Protein AF-A0A8T5NXR8-F1 (afdb_monomer_lite)

Sequence (143 aa):
MFENLALTDSMILVFILAAFLVIGYKVLSILKNVAIIAFLAYIFPLVLNNIFGASFQTGFEAQLHYVTIALGLYLVYEVLELFVGIGSIIFGIFEILAMPIVWIYDAIKALLGGKKKMKEIKKEKQKEKETNNDDENHTVSKN

pLDDT: mean 72.34, std 16.71, range [37.09, 91.0]

Radius of gyration: 37.55 Å; chains: 1; bounding box: 108×64×68 Å

Foldseek 3Di:
DPPDPPCDPVNVVVVVVVVVVVVVVVVVVVVVVLVVQLVCQLCVQVCCCPPVVDDQDNDPVSSVVSSVVSSVVVVVVVVVCVVVVVVVVVVVVVVVVCVVVVVVVVVVVCVVVVVVVVVVVVVVVVVVVVPPPPPPPPPDDDD

Secondary structure (DSSP, 8-state):
--------HHHHHHHHHHHHHHHHHHHHHHHHHHHHHHHHHHHHHHHHHHHH------SHHHHHHHHHHHHHHHHHHHHHHHHHHHHHHHHHHHHHHHHHHHHHHHHHHHHHHHHHHHHHHHHHHHHHHHHTTSSSSSSS---

Structure (mmCIF, N/CA/C/O backbone):
data_AF-A0A8T5NXR8-F1
#
_entry.id   AF-A0A8T5NXR8-F1
#
loop_
_atom_site.group_PDB
_atom_site.id
_atom_site.type_symbol
_atom_site.label_atom_id
_atom_site.label_alt_id
_atom_site.label_comp_id
_atom_site.label_asym_id
_atom_site.label_entity_id
_atom_site.label_seq_id
_atom_site.pdbx_PDB_ins_code
_atom_site.Cartn_x
_atom_site.Cartn_y
_atom_site.Cartn_z
_atom_site.occupancy
_atom_site.B_iso_or_equiv
_atom_site.auth_seq_id
_atom_site.auth_comp_id
_atom_site.auth_asym_id
_atom_site.auth_atom_id
_atom_site.pdbx_PDB_model_num
ATOM 1 N N . MET A 1 1 ? -13.602 -18.454 40.311 1.00 40.69 1 MET A N 1
ATOM 2 C CA . MET A 1 1 ? -13.385 -19.594 39.394 1.00 40.69 1 MET A CA 1
ATOM 3 C C . MET A 1 1 ? -12.759 -19.075 38.093 1.00 40.69 1 MET A C 1
ATOM 5 O O . MET A 1 1 ? -13.319 -19.239 37.022 1.00 40.69 1 MET A O 1
ATOM 9 N N . PHE A 1 2 ? -11.622 -18.380 38.214 1.00 43.81 2 PHE A N 1
ATOM 10 C CA . PHE A 1 2 ? -10.875 -17.747 37.114 1.00 43.81 2 PHE A CA 1
ATOM 11 C C . PHE A 1 2 ? -9.383 -18.066 37.267 1.00 43.81 2 PHE A C 1
ATOM 13 O O . PHE A 1 2 ? -8.525 -17.200 37.150 1.00 43.81 2 PHE A O 1
ATOM 20 N N . GLU A 1 3 ? -9.079 -19.314 37.601 1.00 44.50 3 GLU A N 1
ATOM 21 C CA . GLU A 1 3 ? -7.705 -19.796 37.652 1.00 44.50 3 GLU A CA 1
ATOM 22 C C . GLU A 1 3 ? -7.532 -20.798 36.515 1.00 44.50 3 GLU A C 1
ATOM 24 O O . GLU A 1 3 ? -8.338 -21.715 36.364 1.00 44.50 3 GLU A O 1
ATOM 29 N N . ASN A 1 4 ? -6.480 -20.581 35.724 1.00 45.75 4 ASN A N 1
ATOM 30 C CA . ASN A 1 4 ? -6.015 -21.403 34.605 1.00 45.75 4 ASN A CA 1
ATOM 31 C C . ASN A 1 4 ? -6.652 -21.150 33.233 1.00 45.75 4 ASN A C 1
ATOM 33 O O . ASN A 1 4 ? -7.006 -22.084 32.522 1.00 45.75 4 ASN A O 1
ATOM 37 N N . LEU A 1 5 ? -6.624 -19.894 32.774 1.00 50.06 5 LEU A N 1
ATOM 38 C CA . LEU A 1 5 ? -6.426 -19.631 31.341 1.00 50.06 5 LEU A CA 1
ATOM 39 C C . LEU A 1 5 ? -4.919 -19.664 31.019 1.00 50.06 5 LEU A C 1
ATOM 41 O O . LEU A 1 5 ? -4.351 -18.725 30.469 1.00 50.06 5 LEU A O 1
ATOM 45 N N . ALA A 1 6 ? -4.247 -20.741 31.431 1.00 52.75 6 ALA A N 1
ATOM 46 C CA . ALA A 1 6 ? -2.912 -21.049 30.949 1.00 52.75 6 ALA A CA 1
ATOM 47 C C . ALA A 1 6 ? -3.089 -21.503 29.498 1.00 52.75 6 ALA A C 1
ATOM 49 O O . ALA A 1 6 ? -3.435 -22.654 29.237 1.00 52.75 6 ALA A O 1
ATOM 50 N N . LEU A 1 7 ? -2.952 -20.557 28.564 1.00 56.72 7 LEU A N 1
ATOM 51 C CA . LEU A 1 7 ? -2.738 -20.840 27.149 1.00 56.72 7 LEU A CA 1
ATOM 52 C C . LEU A 1 7 ? -1.666 -21.928 27.076 1.00 56.72 7 LEU A C 1
ATOM 54 O O . LEU A 1 7 ? -0.504 -21.678 27.377 1.00 56.72 7 LEU A O 1
ATOM 58 N N . THR A 1 8 ? -2.078 -23.152 26.760 1.00 73.81 8 THR A N 1
ATOM 59 C CA . THR A 1 8 ? -1.154 -24.272 26.586 1.00 73.81 8 THR A CA 1
ATOM 60 C C . THR A 1 8 ? -0.177 -23.883 25.479 1.00 73.81 8 THR A C 1
ATOM 62 O O . THR A 1 8 ? -0.593 -23.231 24.519 1.00 73.81 8 THR A O 1
ATOM 65 N N . ASP A 1 9 ? 1.095 -24.274 25.570 1.00 75.50 9 ASP A N 1
ATOM 66 C CA . ASP A 1 9 ? 2.120 -23.929 24.566 1.00 75.50 9 ASP A CA 1
ATOM 67 C C . ASP A 1 9 ? 1.647 -24.210 23.124 1.00 75.50 9 ASP A C 1
ATOM 69 O O . ASP A 1 9 ? 1.912 -23.446 22.195 1.00 75.50 9 ASP A O 1
ATOM 73 N N . SER A 1 10 ? 0.826 -25.249 22.955 1.00 77.19 10 SER A N 1
ATOM 74 C CA . SER A 1 10 ? 0.132 -25.606 21.717 1.00 77.19 10 SER A CA 1
ATOM 75 C C . SER A 1 10 ? -0.817 -24.517 21.191 1.00 77.19 10 SER A C 1
ATOM 77 O O . SER A 1 10 ? -0.834 -24.252 19.992 1.00 77.19 10 SER A O 1
ATOM 79 N N . MET A 1 11 ? -1.606 -23.865 22.053 1.00 77.69 11 MET A N 1
ATOM 80 C CA . MET A 1 11 ? -2.495 -22.764 21.654 1.00 77.69 11 MET A CA 1
ATOM 81 C C . MET A 1 11 ? -1.695 -21.536 21.221 1.00 77.69 11 MET A C 1
ATOM 83 O O . MET A 1 11 ? -2.049 -20.909 20.226 1.00 77.69 11 MET A O 1
ATOM 87 N N . ILE A 1 12 ? -0.602 -21.213 21.920 1.00 82.38 12 ILE A N 1
ATOM 88 C CA . ILE A 1 12 ? 0.291 -20.104 21.544 1.00 82.38 12 ILE A CA 1
ATOM 89 C C . ILE A 1 12 ? 0.868 -20.353 20.149 1.00 82.38 12 ILE A C 1
ATOM 91 O O . ILE A 1 12 ? 0.851 -19.462 19.302 1.00 82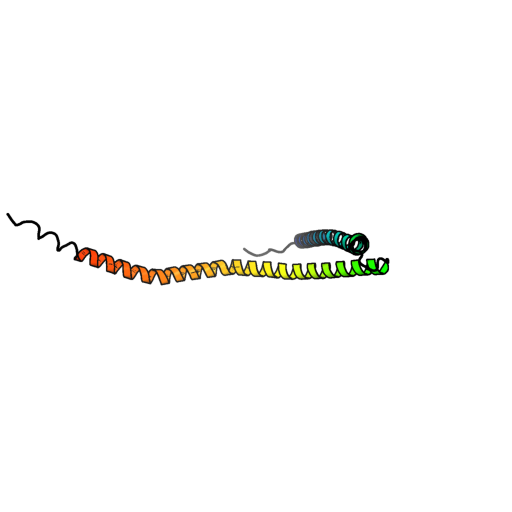.38 12 ILE A O 1
ATOM 95 N N . LEU A 1 13 ? 1.308 -21.582 19.877 1.00 82.19 13 LEU A N 1
ATOM 96 C CA . LEU A 1 13 ? 1.865 -21.962 18.582 1.00 82.19 13 LEU A CA 1
ATOM 97 C C . LEU A 1 13 ? 0.826 -21.868 17.452 1.00 82.19 13 LEU A C 1
ATOM 99 O O . LEU A 1 13 ? 1.142 -21.384 16.366 1.00 82.19 13 LEU A O 1
ATOM 103 N N . VAL A 1 14 ? -0.428 -22.249 17.720 1.00 84.69 14 VAL A N 1
ATOM 104 C CA . VAL A 1 14 ? -1.551 -22.079 16.781 1.00 84.69 14 VAL A CA 1
ATOM 105 C C . VAL A 1 14 ? -1.847 -20.597 16.523 1.00 84.69 14 VAL A C 1
ATOM 107 O O . VAL A 1 14 ? -2.041 -20.216 15.369 1.00 84.69 14 VAL A O 1
ATOM 110 N N . PHE A 1 15 ? -1.826 -19.743 17.552 1.00 78.25 15 PHE A N 1
ATOM 111 C CA . PHE A 1 15 ? -2.005 -18.295 17.389 1.00 78.25 15 PHE A CA 1
ATOM 112 C C . PHE A 1 15 ? -0.872 -17.652 16.584 1.00 78.25 15 PHE A C 1
ATOM 114 O O . PHE A 1 15 ? -1.141 -16.834 15.704 1.00 78.25 15 PHE A O 1
ATOM 121 N N . ILE A 1 16 ? 0.380 -18.044 16.831 1.00 84.50 16 ILE A N 1
ATOM 122 C CA . ILE A 1 16 ? 1.538 -17.569 16.063 1.00 84.50 16 ILE A CA 1
ATOM 123 C C . ILE A 1 16 ? 1.422 -18.016 14.602 1.00 84.50 16 ILE A C 1
ATOM 125 O O . ILE A 1 16 ? 1.587 -17.196 13.701 1.00 84.50 16 ILE A O 1
ATOM 129 N N . LEU A 1 17 ? 1.084 -19.283 14.346 1.00 83.19 17 LEU A N 1
ATOM 130 C CA . LEU A 1 17 ? 0.892 -19.798 12.989 1.00 83.19 17 LEU A CA 1
ATOM 131 C C . LEU A 1 17 ? -0.235 -19.057 12.256 1.00 83.19 17 LEU A C 1
ATOM 133 O O . LEU A 1 17 ? -0.065 -18.668 11.101 1.00 83.19 17 LEU A O 1
ATOM 137 N N . ALA A 1 18 ? -1.364 -18.817 12.926 1.00 81.31 18 ALA A N 1
ATOM 138 C CA . ALA A 1 18 ? -2.472 -18.047 12.372 1.00 81.31 18 ALA A CA 1
ATOM 139 C C . ALA A 1 18 ? -2.051 -16.605 12.047 1.00 81.31 18 ALA A C 1
ATOM 141 O O . ALA A 1 18 ? -2.346 -16.114 10.959 1.00 81.31 18 ALA A O 1
ATOM 142 N N . ALA A 1 19 ? -1.299 -15.949 12.937 1.00 78.50 19 ALA A N 1
ATOM 143 C CA . ALA A 1 19 ? -0.752 -14.620 12.683 1.00 78.50 19 ALA A CA 1
ATOM 144 C C . ALA A 1 19 ? 0.184 -14.617 11.462 1.00 78.50 19 ALA A C 1
ATOM 146 O O . ALA A 1 19 ? 0.051 -13.757 10.593 1.00 78.50 19 ALA A O 1
ATOM 147 N N . PHE A 1 20 ? 1.068 -15.612 11.335 1.00 84.38 20 PHE A N 1
ATOM 148 C CA . PHE A 1 20 ? 1.943 -15.765 10.170 1.00 84.38 20 PHE A CA 1
ATOM 149 C C . PHE A 1 20 ? 1.171 -16.006 8.872 1.00 84.38 20 PHE A C 1
ATOM 151 O O . PHE A 1 20 ? 1.522 -15.417 7.853 1.00 84.38 20 PHE A O 1
ATOM 158 N N . LEU A 1 21 ? 0.115 -16.824 8.887 1.00 85.62 21 LEU A N 1
ATOM 159 C CA . LEU A 1 21 ? -0.737 -17.042 7.714 1.00 85.62 21 LEU A CA 1
ATOM 160 C C . LEU A 1 21 ? -1.457 -15.757 7.291 1.00 85.62 21 LEU A C 1
ATOM 162 O O . LEU A 1 21 ? -1.486 -15.439 6.103 1.00 85.62 21 LEU A O 1
ATOM 166 N N . VAL A 1 22 ? -1.990 -14.991 8.247 1.00 81.00 22 VAL A N 1
ATOM 167 C CA . VAL A 1 22 ? -2.653 -13.704 7.978 1.00 81.00 22 VAL A CA 1
ATOM 168 C C . VAL A 1 22 ? -1.661 -12.690 7.405 1.00 81.00 22 VAL A C 1
ATOM 170 O O . VAL A 1 22 ? -1.949 -12.055 6.388 1.00 81.00 22 VAL A O 1
ATOM 173 N N . ILE A 1 23 ? -0.474 -12.567 8.005 1.00 79.19 23 ILE A N 1
ATOM 174 C CA . ILE A 1 23 ? 0.591 -11.686 7.510 1.00 79.19 23 ILE A CA 1
ATOM 175 C C . ILE A 1 23 ? 1.041 -12.138 6.117 1.00 79.19 23 ILE A C 1
ATOM 177 O O . ILE A 1 23 ? 1.101 -11.320 5.203 1.00 79.19 23 ILE A O 1
ATOM 181 N N . GLY A 1 24 ? 1.296 -13.432 5.921 1.00 77.94 24 GLY A N 1
ATOM 182 C CA . GLY A 1 24 ? 1.732 -13.999 4.646 1.00 77.94 24 GLY A CA 1
ATOM 183 C C . GLY A 1 24 ? 0.714 -13.795 3.523 1.00 77.94 24 GLY A C 1
ATOM 184 O O . GLY A 1 24 ? 1.086 -13.395 2.420 1.00 77.94 24 GLY A O 1
ATOM 185 N N . TYR A 1 25 ? -0.578 -13.980 3.805 1.00 81.25 25 TYR A N 1
ATOM 186 C CA . TYR A 1 25 ? -1.650 -13.686 2.853 1.00 81.25 25 TYR A CA 1
ATOM 187 C C . TYR A 1 25 ? -1.686 -12.199 2.480 1.00 81.25 25 TYR A C 1
ATOM 189 O O . TYR A 1 25 ? -1.810 -11.851 1.304 1.00 81.25 25 TYR A O 1
ATOM 197 N N . LYS A 1 26 ? -1.514 -11.309 3.465 1.00 77.81 26 LYS A N 1
ATOM 198 C CA . LYS A 1 26 ? -1.462 -9.864 3.225 1.00 77.81 26 LYS A CA 1
ATOM 199 C C . LYS A 1 26 ? -0.260 -9.483 2.355 1.00 77.81 26 LYS A C 1
ATOM 201 O O . LYS A 1 26 ? -0.420 -8.727 1.401 1.00 77.81 26 LYS A O 1
ATOM 206 N N . VAL A 1 27 ? 0.909 -10.073 2.611 1.00 77.62 27 VAL A N 1
ATOM 207 C CA . VAL A 1 27 ? 2.116 -9.882 1.791 1.00 77.62 27 VAL A CA 1
ATOM 208 C C . VAL A 1 27 ? 1.894 -10.354 0.351 1.00 77.62 27 VAL A C 1
ATOM 210 O O . VAL A 1 27 ? 2.249 -9.635 -0.578 1.00 77.62 27 VAL A O 1
ATOM 213 N N . LEU A 1 28 ? 1.254 -11.508 0.136 1.00 79.12 28 LEU A N 1
ATOM 214 C CA . LEU A 1 28 ? 0.901 -11.993 -1.207 1.00 79.12 28 LEU A CA 1
ATOM 215 C C . LEU A 1 28 ? -0.033 -11.030 -1.953 1.00 79.12 28 LEU A C 1
ATOM 217 O O . LEU A 1 28 ? 0.118 -10.841 -3.160 1.00 79.12 28 LEU A O 1
ATOM 221 N N . SER A 1 29 ? -0.985 -10.412 -1.250 1.00 78.50 29 SER A N 1
ATOM 222 C CA . SER A 1 29 ? -1.869 -9.395 -1.829 1.00 78.50 29 SER A CA 1
ATOM 223 C C . SER A 1 29 ? -1.093 -8.148 -2.260 1.00 78.50 29 SER A C 1
ATOM 225 O O . SER A 1 29 ? -1.265 -7.680 -3.384 1.00 78.50 29 SER A O 1
ATOM 227 N N . ILE A 1 30 ? -0.189 -7.658 -1.407 1.00 79.06 30 ILE A N 1
ATOM 228 C CA . ILE A 1 30 ? 0.690 -6.521 -1.720 1.00 79.06 30 ILE A CA 1
ATOM 229 C C . ILE A 1 30 ? 1.570 -6.855 -2.930 1.00 79.06 30 ILE A C 1
ATOM 231 O O . ILE A 1 30 ? 1.696 -6.047 -3.846 1.00 79.06 30 ILE A O 1
ATOM 235 N N . LEU A 1 31 ? 2.124 -8.069 -2.995 1.00 82.62 31 LEU A N 1
ATOM 236 C CA . LEU A 1 31 ? 3.005 -8.493 -4.084 1.00 82.62 31 LEU A CA 1
ATOM 237 C C . LEU A 1 31 ? 2.305 -8.477 -5.455 1.00 82.62 31 LEU A C 1
ATOM 239 O O . LEU A 1 31 ? 2.918 -8.110 -6.458 1.00 82.62 31 LEU A O 1
ATOM 243 N N . LYS A 1 32 ? 1.011 -8.823 -5.509 1.00 85.44 32 LYS A N 1
ATOM 244 C CA . LYS A 1 32 ? 0.206 -8.709 -6.738 1.00 85.44 32 LYS A CA 1
ATOM 245 C C . LYS A 1 32 ? 0.072 -7.256 -7.189 1.00 85.44 32 LYS A C 1
ATOM 247 O O . LYS A 1 32 ? 0.277 -6.965 -8.365 1.00 85.44 32 LYS A O 1
ATOM 252 N N . ASN A 1 33 ? -0.228 -6.351 -6.262 1.00 84.44 33 ASN A N 1
ATOM 253 C CA . ASN A 1 33 ? -0.351 -4.925 -6.562 1.00 84.44 33 ASN A CA 1
ATOM 254 C C . ASN A 1 33 ? 0.990 -4.324 -7.004 1.00 84.44 33 ASN A C 1
ATOM 256 O O . ASN A 1 33 ? 1.040 -3.602 -7.997 1.00 84.44 33 ASN A O 1
ATOM 260 N N . VAL A 1 34 ? 2.088 -4.704 -6.344 1.00 86.25 34 VAL A N 1
ATOM 261 C CA . VAL A 1 34 ? 3.465 -4.354 -6.733 1.00 86.25 34 VAL A CA 1
ATOM 262 C C . VAL A 1 34 ? 3.744 -4.758 -8.180 1.00 86.25 34 VAL A C 1
ATOM 264 O O . VAL A 1 34 ? 4.248 -3.945 -8.951 1.00 86.25 34 VAL A O 1
ATOM 267 N N . ALA A 1 35 ? 3.385 -5.982 -8.579 1.00 86.50 35 ALA A N 1
ATOM 268 C CA . ALA A 1 35 ? 3.600 -6.453 -9.946 1.00 86.50 35 ALA A CA 1
ATOM 269 C C . ALA A 1 35 ? 2.813 -5.630 -10.981 1.00 86.50 35 ALA A C 1
ATOM 271 O O . ALA A 1 35 ? 3.355 -5.272 -12.028 1.00 86.50 35 ALA A O 1
ATOM 272 N N . ILE A 1 36 ? 1.559 -5.283 -10.677 1.00 88.81 36 ILE A N 1
ATOM 273 C CA . ILE A 1 36 ? 0.719 -4.447 -11.547 1.00 88.81 36 ILE A CA 1
ATOM 274 C C . ILE A 1 36 ? 1.315 -3.042 -11.682 1.00 88.81 36 ILE A C 1
ATOM 276 O O . ILE A 1 36 ? 1.427 -2.520 -12.789 1.00 88.81 36 ILE A O 1
ATOM 280 N N . ILE A 1 37 ? 1.738 -2.437 -10.572 1.00 89.31 37 ILE A N 1
ATOM 281 C CA . ILE A 1 37 ? 2.313 -1.087 -10.557 1.00 89.31 37 ILE A CA 1
ATOM 282 C C . ILE A 1 37 ? 3.646 -1.056 -11.298 1.00 89.31 37 ILE A C 1
ATOM 284 O O . ILE A 1 37 ? 3.871 -0.150 -12.095 1.00 89.31 37 ILE A O 1
ATOM 288 N N . ALA A 1 38 ? 4.499 -2.063 -11.105 1.00 88.38 38 ALA A N 1
ATOM 289 C CA . ALA A 1 38 ? 5.741 -2.203 -11.856 1.00 88.38 38 ALA A CA 1
ATOM 290 C C . ALA A 1 38 ? 5.483 -2.314 -13.367 1.00 88.38 38 ALA A C 1
ATOM 292 O O . ALA A 1 38 ? 6.139 -1.638 -14.159 1.00 88.38 38 ALA A O 1
ATOM 293 N N . PHE A 1 39 ? 4.496 -3.116 -13.771 1.00 90.25 39 PHE A N 1
ATOM 294 C CA . PHE A 1 39 ? 4.113 -3.257 -15.174 1.00 90.25 39 PHE A CA 1
ATOM 295 C C . PHE A 1 39 ? 3.591 -1.942 -15.770 1.00 90.25 39 PHE A C 1
ATOM 297 O O . PHE A 1 39 ? 4.013 -1.539 -16.855 1.00 90.25 39 PHE A O 1
ATOM 304 N N . LEU A 1 40 ? 2.726 -1.230 -15.045 1.00 90.25 40 LEU A N 1
ATOM 305 C CA . LEU A 1 40 ? 2.222 0.077 -15.468 1.00 90.25 40 LEU A CA 1
ATOM 306 C C . LEU A 1 40 ? 3.346 1.111 -15.567 1.00 90.25 40 LEU A C 1
ATOM 308 O O . LEU A 1 40 ? 3.433 1.814 -16.569 1.00 90.25 40 LEU A O 1
ATOM 312 N N . ALA A 1 41 ? 4.235 1.171 -14.576 1.00 89.94 41 ALA A N 1
ATOM 313 C CA . ALA A 1 41 ? 5.367 2.093 -14.558 1.00 89.94 41 ALA A CA 1
ATOM 314 C C . ALA A 1 41 ? 6.365 1.828 -15.695 1.00 89.94 41 ALA A C 1
ATOM 316 O O . ALA A 1 41 ? 6.974 2.765 -16.205 1.00 89.94 41 ALA A O 1
ATOM 317 N N . TYR A 1 42 ? 6.498 0.574 -16.129 1.00 88.25 42 TYR A N 1
ATOM 318 C CA . TYR A 1 42 ? 7.307 0.210 -17.288 1.00 88.25 42 TYR A CA 1
ATOM 319 C C . TYR A 1 42 ? 6.680 0.671 -18.613 1.00 88.25 42 TYR A C 1
ATOM 321 O O . TYR A 1 42 ? 7.368 1.198 -19.488 1.00 88.25 42 TYR A O 1
ATOM 329 N N . ILE A 1 43 ? 5.368 0.483 -18.771 1.00 89.12 43 ILE A N 1
ATOM 330 C CA . ILE A 1 43 ? 4.646 0.800 -20.014 1.00 89.12 43 ILE A CA 1
ATOM 331 C C . ILE A 1 43 ? 4.386 2.299 -20.161 1.00 89.12 43 ILE A C 1
ATOM 333 O O . ILE A 1 43 ? 4.379 2.824 -21.275 1.00 89.12 43 ILE A O 1
ATOM 337 N N . PHE A 1 44 ? 4.186 3.005 -19.055 1.00 89.25 44 PHE A N 1
ATOM 338 C CA . PHE A 1 44 ? 3.770 4.401 -19.046 1.00 89.25 44 PHE A CA 1
ATOM 339 C C . PHE A 1 44 ? 4.677 5.345 -19.869 1.00 89.25 44 PHE A C 1
ATOM 341 O O . PHE A 1 44 ? 4.143 6.058 -20.723 1.00 89.25 44 PHE A O 1
ATOM 348 N N . PRO A 1 45 ? 6.021 5.319 -19.744 1.00 86.75 45 PRO A N 1
ATOM 349 C CA . PRO A 1 45 ? 6.907 6.151 -20.562 1.00 86.75 45 PRO A CA 1
ATOM 350 C C . PRO A 1 45 ? 6.834 5.808 -22.057 1.00 86.75 45 PRO A C 1
ATOM 352 O O . PRO A 1 45 ? 6.906 6.696 -22.904 1.00 86.75 45 PRO A O 1
ATOM 355 N N . LEU A 1 46 ? 6.658 4.523 -22.393 1.00 87.50 46 LEU A N 1
ATOM 356 C CA . LEU A 1 46 ? 6.535 4.063 -23.781 1.00 87.50 46 LEU A CA 1
ATOM 357 C C . LEU A 1 46 ? 5.251 4.592 -24.425 1.00 87.50 46 LEU A C 1
ATOM 359 O O . LEU A 1 46 ? 5.264 5.046 -25.568 1.00 87.50 46 LEU A O 1
ATOM 363 N N . VAL A 1 47 ? 4.145 4.559 -23.682 1.00 88.69 47 VAL A N 1
ATOM 364 C CA . VAL A 1 47 ? 2.852 5.084 -24.132 1.00 88.69 47 VAL A CA 1
ATOM 365 C C . VAL A 1 47 ? 2.908 6.602 -24.291 1.00 88.69 47 VAL A C 1
ATOM 367 O O . VAL A 1 47 ? 2.443 7.120 -25.305 1.00 88.69 47 VAL A O 1
ATOM 370 N N . LEU A 1 48 ? 3.514 7.318 -23.341 1.00 88.25 48 LEU A N 1
ATOM 371 C CA . LEU A 1 48 ? 3.657 8.774 -23.420 1.00 88.25 48 LEU A CA 1
ATOM 372 C C . LEU A 1 48 ? 4.482 9.220 -24.628 1.00 88.25 48 LEU A C 1
ATOM 374 O O . LEU A 1 48 ? 4.093 10.164 -25.316 1.00 88.25 48 LEU A O 1
ATOM 378 N N . ASN A 1 49 ? 5.567 8.516 -24.937 1.00 88.75 49 ASN A N 1
ATOM 379 C CA . ASN A 1 49 ? 6.366 8.833 -26.115 1.00 88.75 49 ASN A CA 1
ATOM 380 C C . ASN A 1 49 ? 5.624 8.539 -27.423 1.00 88.75 49 ASN A C 1
ATOM 382 O O . ASN A 1 49 ? 5.627 9.371 -28.325 1.00 88.75 49 ASN A O 1
ATOM 386 N N . ASN A 1 50 ? 4.970 7.378 -27.526 1.00 87.94 50 ASN A N 1
ATOM 387 C CA . ASN A 1 50 ? 4.353 6.940 -28.780 1.00 87.94 50 ASN A CA 1
ATOM 388 C C . ASN A 1 50 ? 3.009 7.619 -29.081 1.00 87.94 50 ASN A C 1
ATOM 390 O O . ASN A 1 50 ? 2.689 7.825 -30.248 1.00 87.94 50 ASN A O 1
ATOM 394 N N . ILE A 1 51 ? 2.209 7.939 -28.058 1.00 90.44 51 ILE A N 1
ATOM 395 C CA . ILE A 1 51 ? 0.860 8.501 -28.240 1.00 90.44 51 ILE A CA 1
ATOM 396 C C . ILE A 1 51 ? 0.862 10.022 -28.096 1.00 90.44 51 ILE A C 1
ATOM 398 O O . ILE A 1 51 ? 0.207 10.715 -28.870 1.00 90.44 51 ILE A O 1
ATOM 402 N N . PHE A 1 52 ? 1.591 10.548 -27.112 1.00 86.31 52 PHE A N 1
ATOM 403 C CA . PHE A 1 52 ? 1.540 11.969 -26.759 1.00 86.31 52 PHE A CA 1
ATOM 404 C C . PHE A 1 52 ? 2.727 12.767 -27.308 1.00 86.31 52 PHE A C 1
ATOM 406 O O . PHE A 1 52 ? 2.802 13.973 -27.085 1.00 86.31 52 PHE A O 1
ATOM 413 N N . GLY A 1 53 ? 3.652 12.113 -28.024 1.00 85.50 53 GLY A N 1
ATOM 414 C CA . GLY A 1 53 ? 4.840 12.756 -28.587 1.00 85.50 53 GLY A CA 1
ATOM 415 C C . GLY A 1 53 ? 5.780 13.321 -27.522 1.00 85.50 53 GLY A C 1
ATOM 416 O O . GLY A 1 53 ? 6.553 14.236 -27.801 1.00 85.50 53 GLY A O 1
ATOM 417 N N . ALA A 1 54 ? 5.693 12.818 -26.289 1.00 83.81 54 ALA A N 1
ATOM 418 C CA . ALA A 1 54 ? 6.592 13.225 -25.226 1.00 83.81 54 ALA A CA 1
ATOM 419 C C . ALA A 1 54 ? 8.010 12.683 -25.474 1.00 83.81 54 ALA A C 1
ATOM 421 O O . ALA A 1 54 ? 8.210 11.709 -26.198 1.00 83.81 54 ALA A O 1
ATOM 422 N N . SER A 1 55 ? 9.011 13.322 -24.871 1.00 83.88 55 SER A N 1
ATOM 423 C CA . SER A 1 55 ? 10.423 12.958 -25.024 1.00 83.88 55 SER A CA 1
ATOM 424 C C . SER A 1 55 ? 10.989 12.346 -23.739 1.00 83.88 55 SER A C 1
ATOM 426 O O . SER A 1 55 ? 11.994 12.820 -23.205 1.00 83.88 55 SER A O 1
ATOM 428 N N . PHE A 1 56 ? 10.328 11.321 -23.197 1.00 83.00 56 PHE A N 1
ATOM 429 C CA . PHE A 1 56 ? 10.855 10.573 -22.056 1.00 83.00 56 PHE A CA 1
ATOM 430 C C . PHE A 1 56 ? 12.004 9.663 -22.486 1.00 83.00 56 PHE A C 1
ATOM 432 O O . PHE A 1 56 ? 12.039 9.147 -23.604 1.00 83.00 56 PHE A O 1
ATOM 439 N N . GLN A 1 57 ? 12.950 9.433 -21.581 1.00 84.44 57 GLN A N 1
ATOM 440 C CA . GLN A 1 57 ? 14.017 8.470 -21.821 1.00 84.44 57 GLN A CA 1
ATOM 441 C C . GLN A 1 57 ? 13.457 7.048 -21.702 1.00 84.44 57 GLN A C 1
ATOM 443 O O . GLN A 1 57 ? 12.930 6.665 -20.664 1.00 84.44 57 GLN A O 1
ATOM 448 N N . THR A 1 58 ? 13.576 6.250 -22.761 1.00 81.94 58 THR A N 1
ATOM 449 C CA . THR A 1 58 ? 13.075 4.862 -22.813 1.00 81.94 58 THR A CA 1
ATOM 450 C C . THR A 1 58 ? 14.181 3.818 -22.691 1.00 81.94 58 THR A C 1
ATOM 452 O O . THR A 1 58 ? 13.929 2.629 -22.872 1.00 81.94 58 THR A O 1
ATOM 455 N N . GLY A 1 59 ? 15.408 4.245 -22.381 1.00 87.25 59 GLY A N 1
ATOM 456 C CA . GLY A 1 59 ? 16.514 3.333 -22.106 1.00 87.25 59 GLY A CA 1
ATOM 457 C C . GLY A 1 59 ? 16.222 2.441 -20.897 1.00 87.25 59 GLY A C 1
ATOM 458 O O . GLY A 1 59 ? 15.483 2.833 -19.993 1.00 87.25 59 GLY A O 1
ATOM 459 N N . PHE A 1 60 ? 16.832 1.254 -20.868 1.00 84.06 60 PHE A N 1
ATOM 460 C CA . PHE A 1 60 ? 16.627 0.270 -19.800 1.00 84.06 60 PHE A CA 1
ATOM 461 C C . PHE A 1 60 ? 16.871 0.858 -18.399 1.00 84.06 60 PHE A C 1
ATOM 463 O O . PHE A 1 60 ? 16.063 0.648 -17.498 1.00 84.06 60 PHE A O 1
ATOM 470 N N . GLU A 1 61 ? 17.926 1.661 -18.228 1.00 89.81 61 GLU A N 1
ATOM 471 C CA . GLU A 1 61 ? 18.227 2.334 -16.956 1.00 89.81 61 GLU A CA 1
ATOM 472 C C . GLU A 1 61 ? 17.124 3.313 -16.528 1.00 89.81 61 GLU A C 1
ATOM 474 O O . GLU A 1 61 ? 16.704 3.305 -15.371 1.00 89.81 61 GLU A O 1
ATOM 479 N N . ALA A 1 62 ? 16.604 4.114 -17.463 1.00 87.12 62 ALA A N 1
ATOM 480 C CA . ALA A 1 62 ? 15.525 5.060 -17.190 1.00 87.12 62 ALA A CA 1
ATOM 481 C C . ALA A 1 62 ? 14.214 4.335 -16.846 1.00 87.12 62 ALA A C 1
ATOM 483 O O . ALA A 1 62 ? 13.536 4.703 -15.890 1.00 87.12 62 ALA A O 1
ATOM 484 N N . GLN A 1 63 ? 13.887 3.252 -17.560 1.00 87.25 63 GLN A N 1
ATOM 485 C CA . GLN A 1 63 ? 12.728 2.407 -17.252 1.00 87.25 63 GLN A CA 1
ATOM 486 C C . GLN A 1 63 ? 12.833 1.787 -15.857 1.00 87.25 63 GLN A C 1
ATOM 488 O O . GLN A 1 63 ? 11.870 1.832 -15.090 1.00 87.25 63 GLN A O 1
ATOM 493 N N . LEU A 1 64 ? 14.006 1.258 -15.499 1.00 89.19 64 LEU A N 1
ATOM 494 C CA . LEU A 1 64 ? 14.251 0.701 -14.171 1.00 89.19 64 LEU A CA 1
ATOM 495 C C . LEU A 1 64 ? 14.100 1.775 -13.085 1.00 89.19 64 LEU A C 1
ATOM 497 O O . LEU A 1 64 ? 13.527 1.513 -12.026 1.00 89.19 64 LEU A O 1
ATOM 501 N N . HIS A 1 65 ? 14.560 2.996 -13.363 1.00 90.25 65 HIS A N 1
ATOM 502 C CA . HIS A 1 65 ? 14.412 4.138 -12.468 1.00 90.25 65 HIS A CA 1
ATOM 503 C C . HIS A 1 65 ? 12.939 4.520 -12.258 1.00 90.25 65 HIS A C 1
ATOM 505 O O . HIS A 1 65 ? 12.505 4.657 -11.115 1.00 90.25 65 HIS A O 1
ATOM 511 N N . TYR A 1 66 ? 12.141 4.608 -13.328 1.00 88.81 66 TYR A N 1
ATOM 512 C CA . TYR A 1 66 ? 10.704 4.888 -13.229 1.00 88.81 66 TYR A CA 1
ATOM 513 C C . TYR A 1 66 ? 9.951 3.806 -12.453 1.00 88.81 66 TYR A C 1
ATOM 515 O O . TYR A 1 66 ? 9.138 4.130 -11.586 1.00 88.81 66 TYR A O 1
ATOM 523 N N . VAL A 1 67 ? 10.257 2.530 -12.703 1.00 90.44 67 VAL A N 1
ATOM 524 C CA . VAL A 1 67 ? 9.676 1.408 -11.952 1.00 90.44 67 VAL A CA 1
ATOM 525 C C . VAL A 1 67 ? 10.057 1.492 -10.474 1.00 90.44 67 VAL A C 1
ATOM 527 O O . VAL A 1 67 ? 9.192 1.358 -9.612 1.00 90.44 67 VAL A O 1
ATOM 530 N N . THR A 1 68 ? 11.320 1.786 -10.164 1.00 90.19 68 THR A N 1
ATOM 531 C CA . THR A 1 68 ? 11.800 1.914 -8.779 1.00 90.19 68 THR A CA 1
ATOM 532 C C . THR A 1 68 ? 11.100 3.054 -8.042 1.00 90.19 68 T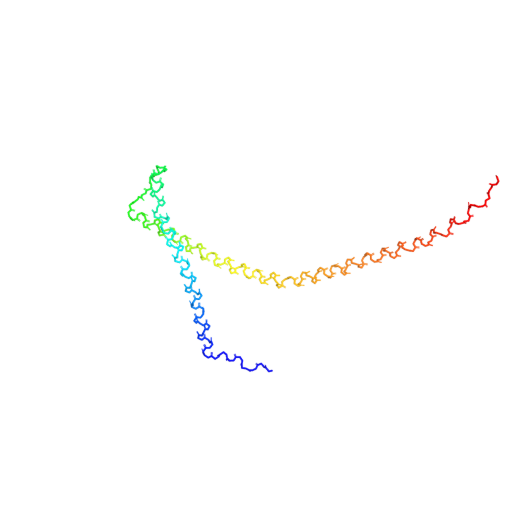HR A C 1
ATOM 534 O O . THR A 1 68 ? 10.647 2.864 -6.914 1.00 90.19 68 THR A O 1
ATOM 537 N N . ILE A 1 69 ? 10.955 4.222 -8.677 1.00 91.00 69 ILE A N 1
ATOM 538 C CA . ILE A 1 69 ? 10.237 5.364 -8.093 1.00 91.00 69 ILE A CA 1
ATOM 539 C C . ILE A 1 69 ? 8.767 5.014 -7.849 1.00 91.00 69 ILE A C 1
ATOM 541 O O . ILE A 1 69 ? 8.252 5.280 -6.764 1.00 91.00 69 ILE A O 1
ATOM 545 N N . ALA A 1 70 ? 8.095 4.402 -8.827 1.00 88.69 70 ALA A N 1
ATOM 546 C CA . ALA A 1 70 ? 6.689 4.026 -8.703 1.00 88.69 70 ALA A CA 1
ATOM 547 C C . ALA A 1 70 ? 6.463 3.022 -7.563 1.00 88.69 70 ALA A C 1
ATOM 549 O O . ALA A 1 70 ? 5.538 3.183 -6.768 1.00 88.69 70 ALA A O 1
ATOM 550 N N . LEU A 1 71 ? 7.341 2.023 -7.439 1.00 89.19 71 LEU A N 1
ATOM 551 C CA . LEU A 1 71 ? 7.299 1.059 -6.341 1.00 89.19 71 LEU A CA 1
ATOM 552 C C . LEU A 1 71 ? 7.590 1.707 -4.985 1.00 89.19 71 LEU A C 1
ATOM 554 O O . LEU A 1 71 ? 6.918 1.390 -4.006 1.00 89.19 71 LEU A O 1
ATOM 558 N N . GLY A 1 72 ? 8.546 2.638 -4.925 1.00 87.50 72 GLY A N 1
ATOM 559 C CA . GLY A 1 72 ? 8.835 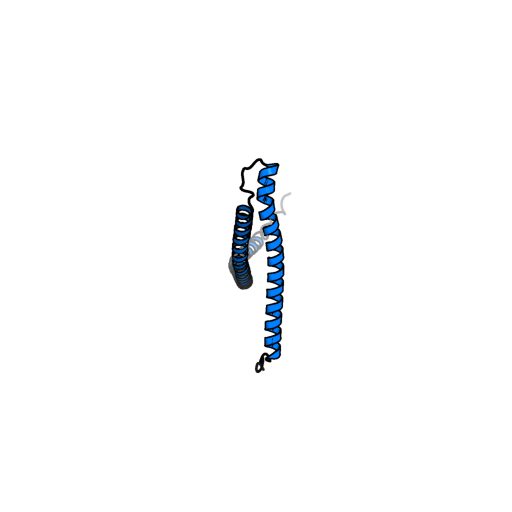3.407 -3.715 1.00 87.50 72 GLY A CA 1
ATOM 560 C C . GLY A 1 72 ? 7.634 4.237 -3.258 1.00 87.50 72 GLY A C 1
ATOM 561 O O . GLY A 1 72 ? 7.259 4.185 -2.089 1.00 87.50 72 GLY A O 1
ATOM 562 N N . LEU A 1 73 ? 6.980 4.943 -4.184 1.00 90.06 73 LEU A N 1
ATOM 563 C CA . LEU A 1 73 ? 5.751 5.697 -3.914 1.00 90.06 73 LEU A CA 1
ATOM 564 C C . LEU A 1 73 ? 4.615 4.793 -3.430 1.00 90.06 73 LEU A C 1
ATOM 566 O O . LEU A 1 73 ? 3.922 5.147 -2.479 1.00 90.06 73 LEU A O 1
ATOM 570 N N . TYR A 1 74 ? 4.446 3.622 -4.044 1.00 87.94 74 TYR A N 1
ATOM 571 C CA . TYR A 1 74 ? 3.435 2.659 -3.616 1.00 87.94 74 TYR A CA 1
ATOM 572 C C . TYR A 1 74 ? 3.694 2.134 -2.199 1.00 87.94 74 TYR A C 1
ATOM 574 O O . TYR A 1 74 ? 2.772 2.071 -1.391 1.00 87.94 74 TYR A O 1
ATOM 582 N N . LEU A 1 75 ? 4.948 1.828 -1.858 1.00 85.94 75 LEU A N 1
ATOM 583 C CA . LEU A 1 75 ? 5.328 1.436 -0.498 1.00 85.94 75 LEU A CA 1
ATOM 584 C C . LEU A 1 75 ? 5.020 2.533 0.525 1.00 85.94 75 LEU A C 1
ATOM 586 O O . LEU A 1 75 ? 4.492 2.242 1.595 1.00 85.94 75 LEU A O 1
ATOM 590 N N . VAL A 1 76 ? 5.318 3.792 0.199 1.00 86.38 7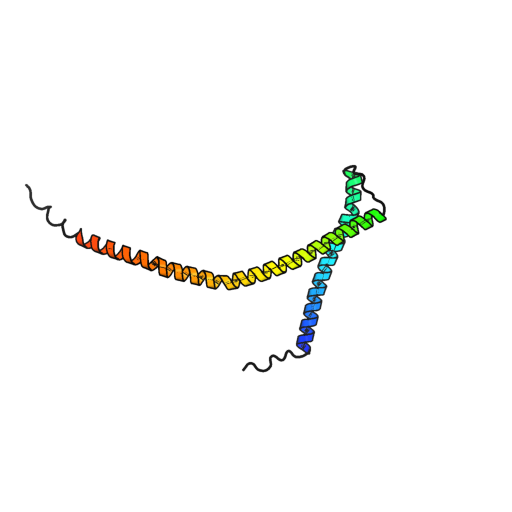6 VAL A N 1
ATOM 591 C CA . VAL A 1 76 ? 4.979 4.933 1.063 1.00 86.38 76 VAL A CA 1
ATOM 592 C C . VAL A 1 76 ? 3.464 5.051 1.241 1.00 86.38 76 VAL A C 1
ATOM 594 O O . VAL A 1 76 ? 3.003 5.250 2.364 1.00 86.38 76 VAL A O 1
ATOM 597 N N . TYR A 1 77 ? 2.692 4.892 0.164 1.00 87.12 77 TYR A N 1
ATOM 598 C CA . TYR A 1 77 ? 1.231 4.889 0.221 1.00 87.12 77 TYR A CA 1
ATOM 599 C C . TYR A 1 77 ? 0.691 3.777 1.130 1.00 87.12 77 TYR A C 1
ATOM 601 O O . TYR A 1 77 ? -0.094 4.073 2.024 1.00 87.12 77 TYR A O 1
ATOM 609 N N . GLU A 1 78 ? 1.159 2.538 0.971 1.00 83.19 78 GLU A N 1
ATOM 610 C CA . GLU A 1 78 ? 0.748 1.402 1.811 1.00 83.19 78 GLU A CA 1
ATOM 611 C C . GLU A 1 78 ? 1.061 1.644 3.290 1.00 83.19 78 GLU A C 1
ATOM 613 O O . GLU A 1 78 ? 0.234 1.378 4.159 1.00 83.19 78 GLU A O 1
ATOM 618 N N . VAL A 1 79 ? 2.234 2.206 3.602 1.00 81.44 79 VAL A N 1
ATOM 619 C CA . VAL A 1 79 ? 2.595 2.562 4.981 1.00 81.44 79 VAL A CA 1
ATOM 620 C C . VAL A 1 79 ? 1.641 3.620 5.541 1.00 81.44 79 VAL A C 1
ATOM 622 O O . VAL A 1 79 ? 1.159 3.474 6.665 1.00 81.44 79 VAL A O 1
ATOM 625 N N . LEU A 1 80 ? 1.334 4.666 4.769 1.00 84.00 80 LEU A N 1
ATOM 626 C CA . LEU A 1 80 ? 0.385 5.707 5.172 1.00 84.00 80 LEU A CA 1
ATOM 627 C C . LEU A 1 80 ? -1.028 5.152 5.365 1.00 84.00 80 LEU A C 1
ATOM 629 O O . LEU A 1 80 ? -1.669 5.470 6.366 1.00 84.00 80 LEU A O 1
ATOM 633 N N . GLU A 1 81 ? -1.503 4.305 4.455 1.00 81.12 81 GLU A N 1
ATOM 634 C CA . GLU A 1 81 ? -2.801 3.639 4.560 1.00 81.12 81 GLU A CA 1
ATOM 635 C C . GLU A 1 81 ? -2.880 2.786 5.831 1.00 81.12 81 GLU A C 1
ATOM 637 O O . GLU A 1 81 ? -3.885 2.819 6.542 1.00 81.12 81 GLU A O 1
ATOM 642 N N . LEU A 1 82 ? -1.792 2.101 6.189 1.00 79.12 82 LEU A N 1
ATOM 643 C CA . LEU A 1 82 ? -1.693 1.330 7.426 1.00 79.12 82 LEU A CA 1
ATOM 644 C C . LEU A 1 82 ? -1.837 2.229 8.666 1.00 79.12 82 LEU A C 1
ATOM 646 O O . LEU A 1 82 ? -2.612 1.908 9.569 1.00 79.12 82 LEU A O 1
ATOM 650 N N . PHE A 1 83 ? -1.157 3.379 8.697 1.00 72.50 83 PHE A N 1
ATOM 651 C CA . PHE A 1 83 ? -1.277 4.349 9.792 1.00 72.50 83 PHE A CA 1
ATOM 652 C C . PHE A 1 83 ? -2.677 4.967 9.890 1.00 72.50 83 PHE A C 1
ATOM 654 O O . PHE A 1 83 ? -3.228 5.073 10.989 1.00 72.50 83 PHE A O 1
ATOM 661 N N . VAL A 1 84 ? -3.278 5.341 8.761 1.00 74.31 84 VAL A N 1
ATOM 662 C CA . VAL A 1 84 ? -4.636 5.905 8.718 1.00 74.31 84 VAL A CA 1
ATOM 663 C C . VAL A 1 84 ? -5.675 4.859 9.125 1.00 74.31 84 VAL A C 1
ATOM 665 O O . VAL A 1 84 ? -6.578 5.166 9.903 1.00 74.31 84 VAL A O 1
ATOM 668 N N . GLY A 1 85 ? -5.523 3.612 8.676 1.00 71.75 85 GLY A N 1
ATOM 669 C CA . GLY A 1 85 ? -6.396 2.499 9.044 1.00 71.75 85 GLY A CA 1
ATOM 670 C C . GLY A 1 85 ? -6.372 2.212 10.544 1.00 71.75 85 GLY A C 1
ATOM 671 O O . GLY A 1 85 ? -7.427 2.074 11.162 1.00 71.75 85 GLY A O 1
ATOM 672 N N . ILE A 1 86 ? -5.187 2.214 11.165 1.00 70.25 86 ILE A N 1
ATOM 673 C CA . ILE A 1 86 ? -5.053 2.109 12.627 1.00 70.25 86 ILE A CA 1
ATOM 674 C C . ILE A 1 86 ? -5.757 3.287 13.315 1.00 70.25 86 ILE A C 1
ATOM 676 O O . ILE A 1 86 ? -6.499 3.080 14.275 1.00 70.25 86 ILE A O 1
ATOM 680 N N . GLY A 1 87 ? -5.583 4.508 12.799 1.00 69.19 87 GLY A N 1
ATOM 681 C CA . GLY A 1 87 ? -6.265 5.700 13.304 1.00 69.19 87 GLY A CA 1
ATOM 682 C C . GLY A 1 87 ? -7.790 5.587 13.252 1.00 69.19 87 GLY A C 1
ATOM 683 O O . GLY A 1 87 ? -8.455 5.905 14.234 1.00 69.19 87 GLY A O 1
ATOM 684 N N . SER A 1 88 ? -8.347 5.072 12.154 1.00 66.19 88 SER A N 1
ATOM 685 C CA . SER A 1 88 ? -9.790 4.858 11.993 1.00 66.19 88 SER A CA 1
ATOM 686 C C . SER A 1 88 ? -10.336 3.790 12.943 1.00 66.19 88 SER A C 1
ATOM 688 O O . SER A 1 88 ? -11.395 3.997 13.532 1.00 66.19 88 SER A O 1
ATOM 690 N N . ILE A 1 89 ? -9.604 2.694 13.165 1.00 70.19 89 ILE A N 1
ATOM 691 C CA . ILE A 1 89 ? -9.990 1.658 14.137 1.00 70.19 89 ILE A CA 1
ATOM 692 C C . ILE A 1 89 ? -10.013 2.242 15.553 1.00 70.19 89 ILE A C 1
ATOM 694 O O . ILE A 1 89 ? -10.972 2.032 16.293 1.00 70.19 89 ILE A O 1
ATOM 698 N N . ILE A 1 90 ? -8.986 3.011 15.921 1.00 69.38 90 ILE A N 1
ATOM 699 C CA . ILE A 1 90 ? -8.917 3.683 17.223 1.00 69.38 90 ILE A CA 1
ATOM 700 C C . ILE A 1 90 ? -10.081 4.667 17.373 1.00 69.38 90 ILE A C 1
ATOM 702 O O . ILE A 1 90 ? -10.775 4.641 18.387 1.00 69.38 90 ILE A O 1
ATOM 706 N N . PHE A 1 91 ? -10.338 5.495 16.359 1.00 65.94 91 PHE A N 1
ATOM 707 C CA . PHE A 1 91 ? -11.432 6.463 16.385 1.00 65.94 91 PHE A CA 1
ATOM 708 C C . PHE A 1 91 ? -12.802 5.778 16.488 1.00 65.94 91 PHE A C 1
ATOM 710 O O . PHE A 1 91 ? -13.633 6.207 17.282 1.00 65.94 91 PHE A O 1
ATOM 717 N N . GLY A 1 92 ? -13.004 4.665 15.778 1.00 70.38 92 GLY A N 1
ATOM 718 C CA . GLY A 1 92 ? -14.218 3.853 15.872 1.00 70.38 92 GLY A CA 1
ATOM 719 C C . GLY A 1 92 ? -14.417 3.236 17.260 1.00 70.38 92 GLY A C 1
ATOM 720 O O . GLY A 1 92 ? -15.531 3.218 17.774 1.00 70.38 92 GLY A O 1
ATOM 721 N N . ILE A 1 93 ? -13.342 2.798 17.924 1.00 73.75 93 ILE A N 1
ATOM 722 C CA . ILE A 1 93 ? -13.409 2.329 19.318 1.00 73.75 93 ILE A CA 1
ATOM 723 C C . ILE A 1 93 ? -13.815 3.476 20.255 1.00 73.75 93 ILE A C 1
ATOM 725 O O . ILE A 1 93 ? -14.677 3.286 21.114 1.00 73.75 93 ILE A O 1
ATOM 729 N N . PHE A 1 94 ? -13.244 4.671 20.083 1.00 73.12 94 PHE A N 1
ATOM 730 C CA . PHE A 1 94 ? -13.638 5.850 20.859 1.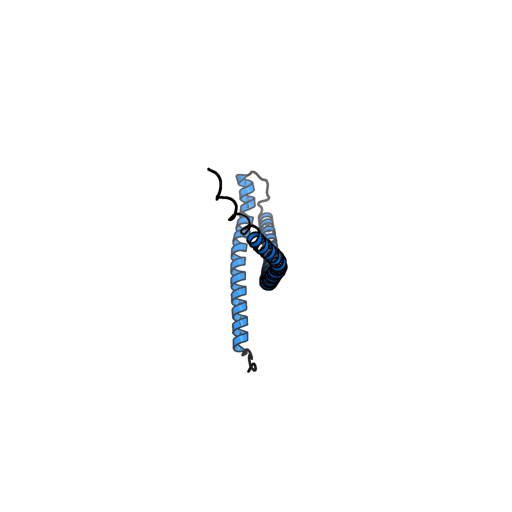00 73.12 94 PHE A CA 1
ATOM 731 C C . PHE A 1 94 ? -15.089 6.264 20.603 1.00 73.12 94 PHE A C 1
ATOM 733 O O . PHE A 1 94 ? -15.779 6.629 21.550 1.00 73.12 94 PHE A O 1
ATOM 740 N N . GLU A 1 95 ? -15.576 6.169 19.368 1.00 73.12 95 GLU A N 1
ATOM 741 C CA . GLU A 1 95 ? -16.968 6.459 19.016 1.00 73.12 95 GLU A CA 1
ATOM 742 C C . GLU A 1 95 ? -17.939 5.478 19.689 1.00 73.12 95 GLU A C 1
ATOM 744 O O . GLU A 1 95 ? -18.916 5.899 20.313 1.00 73.12 95 GLU A O 1
ATOM 749 N N . ILE A 1 96 ? -17.623 4.179 19.665 1.00 77.81 96 ILE A N 1
ATOM 750 C CA . ILE A 1 96 ? -18.398 3.141 20.362 1.00 77.81 96 ILE A CA 1
ATOM 751 C C . ILE A 1 96 ? -18.402 3.387 21.878 1.00 77.81 96 ILE A C 1
ATOM 753 O O . ILE A 1 96 ? -19.441 3.250 22.525 1.00 77.81 96 ILE A O 1
ATOM 757 N N . LEU A 1 97 ? -17.265 3.782 22.458 1.00 73.62 97 LEU A N 1
ATOM 758 C CA . LEU A 1 97 ? -17.159 4.111 23.884 1.00 73.62 97 LEU A CA 1
ATOM 759 C C . LEU A 1 97 ? -17.879 5.423 24.248 1.00 73.62 97 LEU A C 1
ATOM 761 O O . LEU A 1 97 ? -18.387 5.552 25.362 1.00 73.62 97 LEU A O 1
ATOM 765 N N . ALA A 1 98 ? -17.950 6.387 23.328 1.00 74.94 98 ALA A N 1
ATOM 766 C CA . ALA A 1 98 ? -18.599 7.680 23.534 1.00 74.94 98 ALA A CA 1
ATOM 767 C C . ALA A 1 98 ? -20.125 7.634 23.337 1.00 74.94 98 ALA A C 1
ATOM 769 O O . ALA A 1 98 ? -20.837 8.402 23.986 1.00 74.94 98 ALA A O 1
ATOM 770 N N . MET A 1 99 ? -20.649 6.721 22.511 1.00 74.75 99 MET A N 1
ATOM 771 C CA . MET A 1 99 ? -22.092 6.519 22.292 1.00 74.75 99 MET A CA 1
ATOM 772 C C . MET A 1 99 ? -22.932 6.455 23.584 1.00 74.75 99 MET A C 1
ATOM 774 O O . MET A 1 99 ? -23.902 7.212 23.695 1.00 74.75 99 MET A O 1
ATOM 778 N N . PRO A 1 100 ? -22.593 5.624 24.592 1.00 78.06 100 PRO A N 1
ATOM 779 C CA . PRO A 1 100 ? -23.366 5.564 25.832 1.00 78.06 100 PRO A CA 1
ATOM 780 C C . PRO A 1 100 ? -23.311 6.872 26.636 1.00 78.06 100 PRO A C 1
ATOM 782 O O . PRO A 1 100 ? -24.296 7.238 27.275 1.00 78.06 100 PRO A O 1
ATOM 785 N N . ILE A 1 101 ? -22.204 7.619 26.573 1.00 78.44 101 ILE A N 1
ATOM 786 C CA . ILE A 1 101 ? -22.062 8.918 27.252 1.00 78.44 101 ILE A CA 1
ATOM 787 C C . ILE A 1 101 ? -22.977 9.962 26.601 1.00 78.44 101 ILE A C 1
ATOM 789 O O . ILE A 1 101 ? -23.650 10.716 27.307 1.00 78.44 101 ILE A O 1
ATOM 793 N N . VAL A 1 102 ? -23.055 9.974 25.267 1.00 76.06 102 VAL A N 1
ATOM 794 C CA . VAL A 1 102 ? -23.954 10.859 24.510 1.00 76.06 102 VAL A CA 1
ATOM 795 C C . VAL A 1 102 ? -25.418 10.553 24.835 1.00 76.06 102 VAL A C 1
ATOM 797 O O . VAL A 1 102 ? -26.181 11.471 25.125 1.00 76.06 102 VAL A O 1
ATOM 800 N N . TRP A 1 103 ? -25.803 9.275 24.898 1.00 80.69 103 TRP A N 1
ATOM 801 C CA . TRP A 1 103 ? -27.158 8.871 25.294 1.00 80.69 103 TRP A CA 1
ATOM 802 C C . TRP A 1 103 ? -27.523 9.303 26.713 1.00 80.69 103 TRP A C 1
ATOM 804 O O . TRP A 1 103 ? -28.632 9.780 26.951 1.00 80.69 103 TRP A O 1
ATOM 814 N N . ILE A 1 104 ? -26.595 9.170 27.663 1.00 80.44 104 ILE A N 1
ATOM 815 C CA . ILE A 1 104 ? -26.801 9.632 29.039 1.00 80.44 104 ILE A CA 1
ATOM 816 C C . ILE A 1 104 ? -26.958 11.156 29.069 1.00 80.44 104 ILE A C 1
ATOM 818 O O . ILE A 1 104 ? -27.846 11.666 29.753 1.00 80.44 104 ILE A O 1
ATOM 822 N N . TYR A 1 105 ? -26.148 11.890 28.306 1.00 80.06 105 TYR A N 1
ATOM 823 C CA . TYR A 1 105 ? -26.255 13.343 28.208 1.00 80.06 105 TYR A CA 1
ATOM 824 C C . TYR A 1 105 ? -27.602 13.784 27.618 1.00 80.06 105 TYR A C 1
ATOM 826 O O . TYR A 1 105 ? -28.255 14.669 28.177 1.00 80.06 105 TYR A O 1
ATOM 834 N N . ASP A 1 106 ? -28.070 13.130 26.555 1.00 78.50 106 ASP A N 1
ATOM 835 C CA . ASP A 1 106 ? -29.380 13.399 25.957 1.00 78.50 106 ASP A CA 1
ATOM 836 C C . ASP A 1 106 ? -30.534 13.030 26.897 1.00 78.50 106 ASP A C 1
ATOM 838 O O . ASP A 1 106 ? -31.496 13.794 27.019 1.00 78.50 106 ASP A O 1
ATOM 842 N N . ALA A 1 107 ? -30.420 11.931 27.645 1.00 79.62 107 ALA A N 1
ATOM 843 C CA . ALA A 1 107 ? -31.397 11.553 28.663 1.00 79.62 107 ALA A CA 1
ATOM 844 C C . ALA A 1 107 ? -31.457 12.578 29.811 1.00 79.62 107 ALA A C 1
ATOM 846 O O . ALA A 1 107 ? -32.543 12.971 30.247 1.00 79.62 107 ALA A O 1
ATOM 847 N N . ILE A 1 108 ? -30.304 13.076 30.270 1.00 78.81 108 ILE A N 1
ATOM 848 C CA . ILE A 1 108 ? -30.203 14.127 31.293 1.00 78.81 108 ILE A CA 1
ATOM 849 C C . ILE A 1 108 ? -30.775 15.450 30.769 1.00 78.81 108 ILE A C 1
ATOM 851 O O . ILE A 1 108 ? -31.535 16.119 31.474 1.00 78.81 108 ILE A O 1
ATOM 855 N N . LYS A 1 109 ? -30.475 15.821 29.521 1.00 73.88 109 LYS A N 1
ATOM 856 C CA . LYS A 1 109 ? -31.017 17.017 28.864 1.00 73.88 109 LYS A CA 1
ATOM 857 C C . LYS A 1 109 ? -32.533 16.925 28.685 1.00 73.88 109 LYS A C 1
ATOM 859 O O . LYS A 1 109 ? -33.229 17.909 28.932 1.00 73.88 109 LYS A O 1
ATOM 864 N N . ALA A 1 110 ? -33.061 15.755 28.334 1.00 73.44 110 ALA A N 1
ATOM 865 C CA . ALA A 1 110 ? -34.497 15.499 28.257 1.00 73.44 110 ALA A CA 1
ATOM 866 C C . ALA A 1 110 ? -35.173 15.584 29.638 1.00 73.44 110 ALA A C 1
ATOM 868 O O . ALA A 1 110 ? -36.229 16.204 29.767 1.00 73.44 110 ALA A O 1
ATOM 869 N N . LEU A 1 111 ? -34.541 15.060 30.692 1.00 72.00 111 LEU A N 1
ATOM 870 C CA . LEU A 1 111 ? -35.023 15.164 32.077 1.00 72.00 111 LEU A CA 1
ATOM 871 C C . LEU A 1 111 ? -35.011 16.609 32.608 1.00 72.00 111 LEU A C 1
ATOM 873 O O . LEU A 1 111 ? -35.957 17.041 33.273 1.00 72.00 111 LEU A O 1
ATOM 877 N N . LEU A 1 112 ? -33.972 17.385 32.293 1.00 67.88 112 LEU A N 1
ATOM 878 C CA . LEU A 1 112 ? -33.856 18.797 32.672 1.00 67.88 112 LEU A CA 1
ATOM 879 C C . LEU A 1 112 ? -34.787 19.699 31.842 1.00 67.88 112 LEU A C 1
ATOM 881 O O . LEU A 1 112 ? -35.393 20.623 32.389 1.00 67.88 112 LEU A O 1
ATOM 885 N N . GLY A 1 113 ? -34.964 19.412 30.549 1.00 53.31 113 GLY A N 1
ATOM 886 C CA . GLY A 1 113 ? -35.879 20.122 29.648 1.00 53.31 113 GLY A CA 1
ATOM 887 C C . GLY A 1 113 ? -37.360 19.807 29.897 1.00 53.31 113 GLY A C 1
ATOM 888 O O . GLY A 1 113 ? -38.210 20.696 29.810 1.00 53.31 113 GLY A O 1
ATOM 889 N N . GLY A 1 114 ? -37.680 18.574 30.297 1.00 49.31 114 GLY A N 1
ATOM 890 C CA . GLY A 1 114 ? -39.036 18.133 30.643 1.00 49.31 114 GLY A CA 1
ATOM 891 C C . GLY A 1 114 ? -39.600 18.805 31.900 1.00 49.31 114 GLY A C 1
ATOM 892 O O . GLY A 1 114 ? -40.805 19.057 31.986 1.00 49.31 114 GLY A O 1
ATOM 893 N N . LYS A 1 115 ? -38.741 19.211 32.846 1.00 50.00 115 LYS A N 1
ATOM 894 C CA . LYS A 1 115 ? -39.168 19.965 34.039 1.00 50.00 115 LYS A CA 1
ATOM 895 C C . LYS A 1 115 ? -39.699 21.370 33.730 1.00 50.00 115 LYS A C 1
ATOM 897 O O . LYS A 1 115 ? -40.478 21.886 34.532 1.00 50.00 115 LYS A O 1
ATOM 902 N N . LYS A 1 116 ? -39.330 21.989 32.598 1.00 49.59 116 LYS A N 1
ATOM 903 C CA . LYS A 1 116 ? -39.902 23.288 32.187 1.00 49.59 116 LYS A CA 1
ATOM 904 C C . LYS A 1 116 ? -41.302 23.135 31.582 1.00 49.59 116 LYS A C 1
ATOM 906 O O . LYS A 1 116 ? -42.208 23.845 32.008 1.00 49.59 116 LYS A O 1
ATOM 911 N N . LYS A 1 117 ? -41.522 22.151 30.701 1.00 47.56 117 LYS A N 1
ATOM 912 C CA . LYS A 1 117 ? -42.824 21.948 30.030 1.00 47.56 117 LYS A CA 1
ATOM 913 C C . LYS A 1 117 ? -43.954 21.499 30.966 1.00 47.56 117 LYS A C 1
ATOM 915 O O . LYS A 1 117 ? -45.103 21.879 30.776 1.00 47.56 117 LYS A O 1
ATOM 920 N N . MET A 1 118 ? -43.652 20.750 32.028 1.00 43.31 118 MET A N 1
ATOM 921 C CA . MET A 1 118 ? -44.687 20.250 32.948 1.00 43.31 118 MET A CA 1
ATOM 922 C C . MET A 1 118 ? -45.248 21.324 33.902 1.00 43.31 118 MET A C 1
ATOM 924 O O . MET A 1 118 ? -46.335 21.147 34.456 1.00 43.31 118 MET A O 1
ATOM 928 N N . LYS A 1 119 ? -44.539 22.451 34.088 1.00 47.72 119 LYS A N 1
ATOM 929 C CA . LYS A 1 119 ? -45.037 23.601 34.865 1.00 47.72 119 LYS A CA 1
ATOM 930 C C . LYS A 1 119 ? -45.987 24.505 34.069 1.00 47.72 119 LYS A C 1
ATOM 932 O O . LYS A 1 119 ? -46.831 25.142 34.690 1.00 47.72 119 LYS A O 1
ATOM 937 N N . GLU A 1 120 ? -45.891 24.541 32.740 1.00 49.72 120 GLU A N 1
ATOM 938 C CA . GLU A 1 120 ? -46.791 25.341 31.890 1.00 49.72 120 GLU A CA 1
ATOM 939 C C . GLU A 1 120 ? -48.149 24.652 31.687 1.00 49.72 120 GLU A C 1
ATOM 941 O O . GLU A 1 120 ? -49.186 25.274 31.901 1.00 49.72 120 GLU A O 1
ATOM 946 N N . ILE A 1 121 ? -48.165 23.334 31.458 1.00 51.16 121 ILE A N 1
ATOM 947 C CA . ILE A 1 121 ? -49.409 22.573 31.210 1.00 51.16 121 ILE A CA 1
ATOM 948 C C . ILE A 1 121 ? -50.343 22.551 32.440 1.00 51.16 121 ILE A C 1
ATOM 950 O O . ILE A 1 121 ? -51.567 22.521 32.306 1.00 51.16 121 ILE A O 1
ATOM 954 N N . LYS A 1 122 ? -49.796 22.607 33.666 1.00 47.78 122 LYS A N 1
ATOM 955 C CA . LYS A 1 122 ? -50.618 22.719 34.889 1.00 47.78 122 LYS A CA 1
ATOM 956 C C . LYS A 1 122 ? -51.246 24.106 35.079 1.00 47.78 122 LYS A C 1
ATOM 958 O O . LYS A 1 122 ? -52.265 24.185 35.754 1.00 47.78 122 LYS A O 1
ATOM 963 N N . LYS A 1 123 ? -50.675 25.171 34.500 1.00 47.69 123 LYS A N 1
ATOM 964 C CA . LYS A 1 123 ? -51.246 26.528 34.569 1.00 47.69 123 LYS A CA 1
ATOM 965 C C . LYS A 1 123 ? -52.379 26.738 33.562 1.00 47.69 123 LYS A C 1
ATOM 967 O O . LYS A 1 123 ? -53.331 27.437 33.890 1.00 47.69 123 LYS A O 1
ATOM 972 N N . GLU A 1 124 ? -52.326 26.108 32.389 1.00 48.22 124 GLU A N 1
ATOM 973 C CA . GLU A 1 124 ? -53.416 26.190 31.400 1.00 48.22 124 GLU A CA 1
ATOM 974 C C . GLU A 1 124 ? -54.677 25.442 31.848 1.00 48.22 124 GLU A C 1
ATOM 976 O O . GLU A 1 124 ? -55.766 26.010 31.815 1.00 48.22 124 GLU A O 1
ATOM 981 N N . LYS A 1 125 ? -54.543 24.229 32.403 1.00 47.62 125 LYS A N 1
ATOM 982 C CA . LYS A 1 125 ? -55.706 23.452 32.883 1.00 47.62 125 LYS A CA 1
ATOM 983 C C . LYS A 1 125 ? -56.435 24.053 34.093 1.00 47.62 125 LYS A C 1
ATOM 985 O O . LYS A 1 125 ? -57.528 23.596 34.419 1.00 47.62 125 LYS A O 1
ATOM 990 N N . GLN A 1 126 ? -55.844 25.035 34.777 1.00 46.19 126 GLN A N 1
ATOM 991 C CA . GLN A 1 126 ? -56.511 25.761 35.863 1.00 46.19 126 GLN A CA 1
ATOM 992 C C . GLN A 1 126 ? -57.323 26.960 35.352 1.00 46.19 126 GLN A C 1
ATOM 994 O O . GLN A 1 126 ? -58.365 27.245 35.928 1.00 46.19 126 GLN A O 1
ATOM 999 N N . LYS A 1 127 ? -56.919 27.590 34.239 1.00 47.31 127 LYS A N 1
ATOM 1000 C CA . LYS A 1 127 ? -57.686 28.680 33.612 1.00 47.31 127 LYS A CA 1
ATOM 1001 C C . LYS A 1 127 ? -58.927 28.184 32.870 1.00 47.31 127 LYS A C 1
ATOM 1003 O O . LYS A 1 127 ? -59.972 28.808 32.968 1.00 47.31 127 LYS A O 1
ATOM 1008 N N . GLU A 1 128 ? -58.851 27.025 32.219 1.00 44.25 128 GLU A N 1
ATOM 1009 C CA . GLU A 1 128 ? -59.997 26.444 31.495 1.00 44.25 128 GLU A CA 1
ATOM 1010 C C . GLU A 1 128 ? -61.169 26.039 32.411 1.00 44.25 128 GLU A C 1
ATOM 1012 O O . GLU A 1 128 ? -62.307 25.952 31.961 1.00 44.25 128 GLU A O 1
ATOM 1017 N N . LYS A 1 129 ? -60.916 25.813 33.709 1.00 43.00 129 LYS A N 1
ATOM 1018 C CA . LYS A 1 129 ? -61.973 25.517 34.690 1.00 43.00 129 LYS A CA 1
ATOM 1019 C C . LYS A 1 129 ? -62.627 26.757 35.306 1.00 43.00 129 LYS A C 1
ATOM 1021 O O . LYS A 1 129 ? -63.706 26.613 35.865 1.00 43.00 129 LYS A O 1
ATOM 1026 N N . GLU A 1 130 ? -62.016 27.937 35.207 1.00 44.09 130 GLU A N 1
ATOM 1027 C CA . GLU A 1 130 ? -62.623 29.188 35.689 1.00 44.09 130 GLU A CA 1
ATOM 1028 C C . GLU A 1 130 ? -63.499 29.860 34.620 1.00 44.09 130 GLU A C 1
ATOM 1030 O O . GLU A 1 130 ? -64.453 30.538 34.972 1.00 44.09 130 GLU A O 1
ATOM 1035 N N . THR A 1 131 ? -63.252 29.635 33.323 1.00 42.94 131 THR A N 1
ATOM 1036 C CA . THR A 1 131 ? -63.998 30.317 32.242 1.00 42.94 131 THR A CA 1
ATOM 1037 C C . THR A 1 131 ? -65.336 29.656 31.873 1.00 42.94 131 THR A C 1
ATOM 1039 O O . THR A 1 131 ? -66.186 30.312 31.290 1.00 42.94 131 THR A O 1
ATOM 1042 N N . ASN A 1 132 ? -65.576 28.392 32.242 1.00 42.47 132 ASN A N 1
ATOM 1043 C CA . ASN A 1 132 ? -66.799 27.661 31.860 1.00 42.47 132 ASN A CA 1
ATOM 1044 C C . ASN A 1 132 ? -67.965 27.746 32.868 1.00 42.47 132 ASN A C 1
ATOM 1046 O O . ASN A 1 132 ? -68.977 27.088 32.655 1.00 42.47 132 ASN A O 1
ATOM 1050 N N . ASN A 1 133 ? -67.849 28.523 33.951 1.00 44.25 133 ASN A N 1
ATOM 1051 C CA . ASN A 1 133 ? -68.926 28.667 34.947 1.00 44.25 133 ASN A CA 1
ATOM 1052 C C . ASN A 1 133 ? -69.748 29.966 34.819 1.00 44.25 133 ASN A C 1
ATOM 1054 O O . ASN A 1 133 ? -70.748 30.090 35.520 1.00 44.25 133 ASN A O 1
ATOM 1058 N N . ASP A 1 134 ? -69.370 30.904 33.941 1.00 45.12 134 ASP A N 1
ATOM 1059 C CA . ASP A 1 134 ? -70.042 32.214 33.830 1.00 45.12 134 ASP A CA 1
ATOM 1060 C C . ASP A 1 134 ? -71.027 32.336 32.643 1.00 45.12 134 ASP A C 1
ATOM 1062 O O . ASP A 1 134 ? -71.828 33.270 32.619 1.00 45.12 134 ASP A O 1
ATOM 1066 N N . ASP A 1 135 ? -71.051 31.386 31.697 1.00 45.75 135 ASP A N 1
ATOM 1067 C CA . ASP A 1 135 ? -71.853 31.505 30.459 1.00 45.75 135 ASP A CA 1
ATOM 1068 C C . ASP A 1 135 ? -73.232 30.801 30.483 1.00 45.75 135 ASP A C 1
ATOM 1070 O O . ASP A 1 135 ? -74.006 30.926 29.532 1.00 45.75 135 ASP A O 1
ATOM 1074 N N . GLU A 1 136 ? -73.616 30.113 31.566 1.00 44.28 136 GLU A N 1
ATOM 1075 C CA . GLU A 1 136 ? -74.920 29.418 31.640 1.00 44.28 136 GLU A CA 1
ATOM 1076 C C . GLU A 1 136 ? -76.100 30.278 32.148 1.00 44.28 136 GLU A C 1
ATOM 1078 O O . GLU A 1 136 ? -77.233 29.800 32.158 1.00 44.28 136 GLU A O 1
ATOM 1083 N N . ASN A 1 137 ? -75.904 31.551 32.527 1.00 44.12 137 ASN A N 1
ATOM 1084 C CA . ASN A 1 137 ? -76.956 32.335 33.207 1.00 44.12 137 ASN A CA 1
ATOM 1085 C C . ASN A 1 137 ? -77.580 33.500 32.405 1.00 44.12 137 ASN A C 1
ATOM 1087 O O . ASN A 1 137 ? -78.258 34.345 32.987 1.00 44.12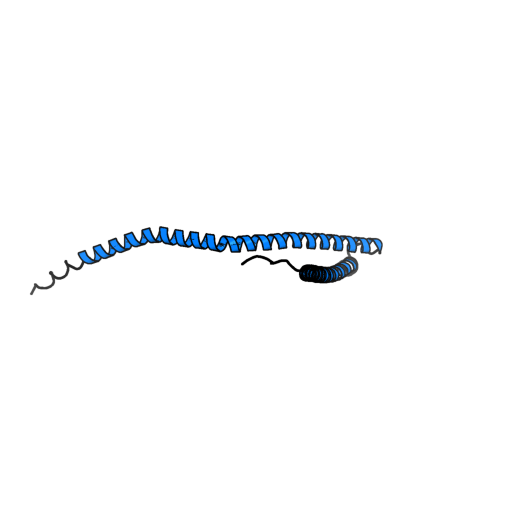 137 ASN A O 1
ATOM 1091 N N . HIS A 1 138 ? -77.386 33.580 31.081 1.00 45.94 138 HIS A N 1
ATOM 1092 C CA . HIS A 1 138 ? -77.840 34.745 30.296 1.00 45.94 138 HIS A CA 1
ATOM 1093 C C . HIS A 1 138 ? -78.615 34.451 28.996 1.00 45.94 138 HIS A C 1
ATOM 1095 O O . HIS A 1 138 ? -78.626 35.275 28.084 1.00 45.94 138 HIS A O 1
ATOM 1101 N N . THR A 1 139 ? -79.343 33.332 28.904 1.00 45.31 139 THR A N 1
ATOM 1102 C CA . THR A 1 139 ? -80.228 33.044 27.747 1.00 45.31 139 THR A CA 1
ATOM 1103 C C . THR A 1 139 ? -81.659 32.634 28.114 1.00 45.31 139 THR A C 1
ATOM 1105 O O . THR A 1 139 ? -82.314 31.908 27.373 1.00 45.31 139 THR A O 1
ATOM 1108 N N . VAL A 1 140 ? -82.217 33.170 29.207 1.00 47.06 140 VAL A N 1
ATOM 1109 C CA . VAL A 1 140 ? -83.677 33.172 29.421 1.00 47.06 140 VAL A CA 1
ATOM 1110 C C . VAL A 1 140 ? -84.125 34.541 29.922 1.00 47.06 140 VAL A C 1
ATOM 1112 O O . VAL A 1 140 ? -84.131 34.794 31.119 1.00 47.06 140 VAL A O 1
ATOM 1115 N N . SER A 1 141 ? -84.466 35.441 28.996 1.00 37.09 141 SER A N 1
ATOM 1116 C CA . SER A 1 141 ? -85.533 36.450 29.131 1.00 37.09 141 SER A CA 1
ATOM 1117 C C . SER A 1 141 ? -85.335 37.538 28.079 1.00 37.09 141 SER A C 1
ATOM 1119 O O . SER A 1 141 ? -84.515 38.441 28.253 1.00 37.09 141 SER A O 1
ATOM 1121 N N . LYS A 1 142 ? -86.102 37.460 26.991 1.00 40.66 142 LYS A N 1
ATOM 1122 C CA . LYS A 1 142 ? -86.952 38.575 26.561 1.00 40.66 142 LYS A CA 1
ATOM 1123 C C . LYS A 1 142 ? -87.873 38.144 25.421 1.00 40.66 142 LYS A C 1
ATOM 1125 O O . LYS A 1 142 ? -87.417 37.624 24.407 1.00 40.66 142 LYS A O 1
ATOM 1130 N N . ASN A 1 143 ? -89.158 38.354 25.705 1.00 44.69 143 ASN A N 1
ATOM 1131 C CA . ASN A 1 143 ? -90.289 38.437 24.784 1.00 44.69 143 ASN A CA 1
ATOM 1132 C C . ASN A 1 143 ? -90.030 39.400 23.626 1.00 44.69 143 ASN A C 1
ATOM 1134 O O . ASN A 1 143 ? -89.340 40.419 23.873 1.00 44.69 143 ASN A O 1
#